Protein AF-A0A954U2V8-F1 (afdb_monomer_lite)

Radius of gyration: 21.1 Å; chains: 1; bounding box: 43×40×65 Å

Structure (mmCIF, N/CA/C/O backbone):
data_AF-A0A954U2V8-F1
#
_entry.id   AF-A0A954U2V8-F1
#
loop_
_atom_site.group_PDB
_atom_site.id
_atom_site.type_symbol
_atom_site.label_atom_id
_atom_site.label_alt_id
_atom_site.label_comp_id
_atom_site.label_asym_id
_atom_site.label_entity_id
_atom_site.label_seq_id
_atom_site.pdbx_PDB_ins_code
_atom_site.Cartn_x
_atom_site.Cartn_y
_atom_site.Cartn_z
_atom_site.occupancy
_atom_site.B_iso_or_equiv
_atom_site.auth_seq_id
_atom_site.auth_comp_id
_atom_site.auth_asym_id
_atom_site.auth_atom_id
_atom_site.pdbx_PDB_model_num
ATOM 1 N N . GLY A 1 1 ? 8.887 5.134 -18.051 1.00 86.06 1 GLY A N 1
ATOM 2 C CA . GLY A 1 1 ? 10.127 5.652 -18.664 1.00 86.06 1 GLY A CA 1
ATOM 3 C C . GLY A 1 1 ? 10.371 4.930 -19.970 1.00 86.06 1 GLY A C 1
ATOM 4 O O . GLY A 1 1 ? 9.996 3.772 -20.068 1.00 86.06 1 GLY A O 1
ATOM 5 N N . HIS A 1 2 ? 10.966 5.589 -20.960 1.00 94.38 2 HIS A N 1
ATOM 6 C CA . HIS A 1 2 ? 11.214 5.002 -22.281 1.00 94.38 2 HIS A CA 1
ATOM 7 C C . HIS A 1 2 ? 12.674 5.220 -22.674 1.00 94.38 2 HIS A C 1
ATOM 9 O O . HIS A 1 2 ? 13.183 6.339 -22.574 1.00 94.38 2 HIS A O 1
ATOM 15 N N . LYS A 1 3 ? 13.352 4.147 -23.078 1.00 94.56 3 LYS A N 1
ATOM 16 C CA . LYS A 1 3 ? 14.694 4.176 -23.662 1.00 94.56 3 LYS A CA 1
ATOM 17 C C . LYS A 1 3 ? 14.582 3.697 -25.101 1.00 94.56 3 LYS A C 1
ATOM 19 O O . LYS A 1 3 ? 14.224 2.546 -25.344 1.00 94.56 3 LYS A O 1
ATOM 24 N N . LYS A 1 4 ? 14.875 4.607 -26.029 1.00 94.38 4 LYS A N 1
ATOM 25 C CA . LYS A 1 4 ? 14.850 4.320 -27.462 1.00 94.38 4 LYS A CA 1
ATOM 26 C C . LYS A 1 4 ? 15.962 3.348 -27.824 1.00 94.38 4 LYS A C 1
ATOM 28 O O . LYS A 1 4 ? 17.092 3.517 -27.370 1.00 94.38 4 LYS A O 1
ATOM 33 N N . GLY A 1 5 ? 15.615 2.352 -28.617 1.00 89.88 5 GLY A N 1
ATOM 34 C CA . GLY A 1 5 ? 16.524 1.385 -29.198 1.00 89.88 5 GLY A CA 1
ATOM 35 C C . GLY A 1 5 ? 16.902 1.748 -30.630 1.00 89.88 5 GLY A C 1
ATOM 36 O O . GLY A 1 5 ? 16.668 2.854 -31.115 1.00 89.88 5 GLY A O 1
ATOM 37 N N . ALA A 1 6 ? 17.506 0.781 -31.312 1.00 90.12 6 ALA A N 1
ATOM 38 C CA . ALA A 1 6 ? 17.935 0.882 -32.703 1.00 90.12 6 ALA A CA 1
ATOM 39 C C . ALA A 1 6 ? 17.061 0.001 -33.615 1.00 90.12 6 ALA A C 1
ATOM 41 O O . ALA A 1 6 ? 17.579 -0.698 -34.482 1.00 90.12 6 ALA A O 1
ATOM 42 N N . GLY A 1 7 ? 15.741 0.005 -33.387 1.00 85.62 7 GLY A N 1
ATOM 43 C CA . GLY A 1 7 ? 14.769 -0.734 -34.205 1.00 85.62 7 GLY A CA 1
ATOM 44 C C . GLY A 1 7 ? 14.557 -2.205 -33.822 1.00 85.62 7 GLY A C 1
ATOM 45 O O . GLY A 1 7 ? 14.060 -2.971 -34.641 1.00 85.62 7 GLY A O 1
ATOM 46 N N . GLY A 1 8 ? 14.948 -2.611 -32.610 1.00 93.94 8 GLY A N 1
ATOM 47 C CA . GLY A 1 8 ? 14.645 -3.932 -32.049 1.00 93.94 8 GLY A CA 1
ATOM 48 C C . GLY A 1 8 ? 13.234 -4.029 -31.438 1.00 93.94 8 GLY A C 1
ATOM 49 O O . GLY A 1 8 ? 12.460 -3.075 -31.525 1.00 93.94 8 GLY A O 1
ATOM 50 N N . PRO A 1 9 ? 12.893 -5.162 -30.792 1.00 97.25 9 PRO A N 1
ATOM 51 C CA . PRO A 1 9 ? 11.558 -5.392 -30.233 1.00 97.25 9 PRO A CA 1
ATOM 52 C C . PRO A 1 9 ? 11.226 -4.420 -29.094 1.00 97.25 9 PRO A C 1
ATOM 54 O O . PRO A 1 9 ? 12.122 -3.934 -28.392 1.00 97.25 9 PRO A O 1
ATOM 57 N N . LYS A 1 10 ? 9.933 -4.184 -28.865 1.00 97.88 10 LYS A N 1
ATOM 58 C CA . LYS A 1 10 ? 9.419 -3.470 -27.695 1.00 97.88 10 LYS A CA 1
ATOM 59 C C . LYS A 1 10 ? 9.432 -4.383 -26.475 1.00 97.88 10 LYS A C 1
ATOM 61 O O . LYS A 1 10 ? 8.703 -5.372 -26.410 1.00 97.88 10 LYS A O 1
ATOM 66 N N . VAL A 1 11 ? 10.225 -4.016 -25.477 1.00 98.06 11 VAL A N 1
ATOM 67 C CA . VAL A 1 11 ? 10.316 -4.720 -24.197 1.00 98.06 11 VAL A CA 1
ATOM 68 C C . VAL A 1 11 ? 9.660 -3.867 -23.121 1.00 98.06 11 VAL A C 1
ATOM 70 O O . VAL A 1 11 ? 10.120 -2.760 -22.845 1.00 98.06 11 VAL A O 1
ATOM 73 N N . MET A 1 12 ? 8.610 -4.381 -22.487 1.00 98.12 12 MET A N 1
ATOM 74 C CA . MET A 1 12 ? 7.992 -3.761 -21.317 1.00 98.12 12 MET A CA 1
ATOM 75 C C . MET A 1 12 ? 8.485 -4.446 -20.047 1.00 98.12 12 MET A C 1
ATOM 77 O O . MET A 1 12 ? 8.212 -5.620 -19.825 1.00 98.12 12 MET A O 1
ATOM 81 N N . ILE A 1 13 ? 9.189 -3.693 -19.208 1.00 98.00 13 ILE A N 1
ATOM 82 C CA . ILE A 1 13 ? 9.542 -4.093 -17.847 1.00 98.00 13 ILE A CA 1
ATOM 83 C C . ILE A 1 13 ? 8.503 -3.462 -16.924 1.00 98.00 13 ILE A C 1
ATOM 85 O O . ILE A 1 13 ? 8.358 -2.237 -16.919 1.00 98.00 13 ILE A O 1
ATOM 89 N N . ALA A 1 14 ? 7.767 -4.276 -16.179 1.00 97.69 14 ALA A N 1
ATOM 90 C CA . ALA A 1 14 ? 6.706 -3.838 -15.287 1.00 97.69 14 ALA A CA 1
ATOM 91 C C . ALA A 1 14 ? 7.032 -4.207 -13.839 1.00 97.69 14 ALA A C 1
ATOM 93 O O . ALA A 1 14 ? 7.475 -5.309 -13.555 1.00 97.69 14 ALA A O 1
ATOM 94 N N . ALA A 1 15 ? 6.789 -3.282 -12.920 1.00 97.94 15 ALA A N 1
ATOM 95 C CA . ALA A 1 15 ? 6.799 -3.547 -11.485 1.00 97.94 15 ALA A CA 1
ATOM 96 C C . ALA A 1 15 ? 5.763 -2.639 -10.824 1.00 97.94 15 ALA A C 1
ATOM 98 O O . ALA A 1 15 ? 5.611 -1.491 -11.247 1.00 97.94 15 ALA A O 1
ATOM 99 N N . HIS A 1 16 ? 5.041 -3.120 -9.813 1.00 97.94 16 HIS A N 1
ATOM 100 C CA . HIS A 1 16 ? 3.943 -2.341 -9.239 1.00 97.94 16 HIS A CA 1
ATOM 101 C C . HIS A 1 16 ? 4.395 -1.430 -8.096 1.00 97.94 16 HIS A C 1
ATOM 103 O O . HIS A 1 16 ? 5.299 -1.744 -7.321 1.00 97.94 16 HIS A O 1
ATOM 109 N N . MET A 1 17 ? 3.783 -0.249 -8.024 1.00 96.81 17 MET A N 1
ATOM 110 C CA . MET A 1 17 ? 4.124 0.794 -7.052 1.00 96.81 17 MET A CA 1
ATOM 111 C C . MET A 1 17 ? 3.188 0.834 -5.842 1.00 96.81 17 MET A C 1
ATOM 113 O O . MET A 1 17 ? 3.549 1.414 -4.807 1.00 96.81 17 MET A O 1
ATOM 117 N N . ASP A 1 18 ? 1.980 0.286 -5.994 1.00 96.88 18 ASP A N 1
ATOM 118 C CA . ASP A 1 18 ? 1.017 0.159 -4.909 1.00 96.88 18 ASP A CA 1
ATOM 119 C C . ASP A 1 18 ? 1.492 -0.845 -3.859 1.00 96.88 18 ASP A C 1
ATOM 121 O O . ASP A 1 18 ? 2.349 -1.685 -4.113 1.00 96.88 18 ASP A O 1
ATOM 125 N N . GLU A 1 19 ? 0.956 -0.687 -2.655 1.00 97.31 19 GLU A N 1
ATOM 126 C CA . GLU A 1 19 ? 1.163 -1.585 -1.526 1.00 97.31 19 GLU A CA 1
ATOM 127 C C . GLU A 1 19 ? -0.201 -1.885 -0.906 1.00 97.31 19 GLU A C 1
ATOM 129 O O . GLU A 1 19 ? -1.109 -1.043 -0.960 1.00 97.31 19 GLU A O 1
ATOM 134 N N . ILE A 1 20 ? -0.331 -3.050 -0.277 1.00 97.19 20 ILE A N 1
ATOM 135 C CA . ILE A 1 20 ? -1.525 -3.385 0.498 1.00 97.19 20 ILE A CA 1
ATOM 136 C C . ILE A 1 20 ? -1.783 -2.364 1.616 1.00 97.19 20 ILE A C 1
ATOM 138 O O . ILE A 1 20 ? -0.871 -1.803 2.235 1.00 97.19 20 ILE A O 1
ATOM 142 N N . GLY A 1 21 ? -3.055 -2.147 1.923 1.00 97.44 21 GLY A N 1
ATOM 143 C CA . GLY A 1 21 ? -3.480 -1.214 2.957 1.00 97.44 21 GLY A CA 1
ATOM 144 C C . GLY A 1 21 ? -4.961 -1.342 3.267 1.0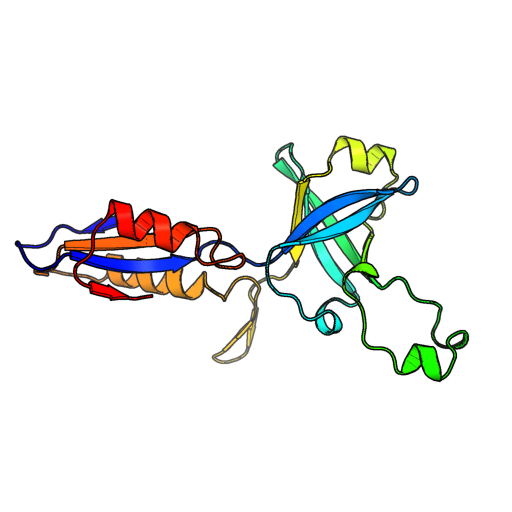0 97.44 21 GLY A C 1
ATOM 145 O O . GLY A 1 21 ? -5.609 -2.345 2.980 1.00 97.44 21 GLY A O 1
ATOM 146 N N . PHE A 1 22 ? -5.528 -0.302 3.851 1.00 98.25 22 PHE A N 1
ATOM 147 C CA . PHE A 1 22 ? -6.945 -0.258 4.165 1.00 98.25 22 PHE A CA 1
ATOM 148 C C . PHE A 1 22 ? -7.535 1.078 3.744 1.00 98.25 22 PHE A C 1
ATOM 150 O O . PHE A 1 22 ? -6.856 2.099 3.761 1.00 98.25 22 PHE A O 1
ATOM 157 N N . LEU A 1 23 ? -8.821 1.078 3.428 1.00 98.12 23 LEU A N 1
ATOM 158 C CA . LEU A 1 23 ? -9.629 2.287 3.359 1.00 98.12 23 LEU A CA 1
ATOM 159 C C . LEU A 1 23 ? -10.399 2.442 4.663 1.00 98.12 23 LEU A C 1
ATOM 161 O O . LEU A 1 23 ? -10.917 1.461 5.208 1.00 98.12 23 LEU A O 1
ATOM 165 N N . ILE A 1 24 ? -10.545 3.678 5.134 1.00 98.50 24 ILE A N 1
ATOM 166 C CA . ILE A 1 24 ? -11.522 3.983 6.178 1.00 98.50 24 ILE A CA 1
ATOM 167 C C . ILE A 1 24 ? -12.915 3.736 5.593 1.00 98.50 24 ILE A C 1
ATOM 169 O O . ILE A 1 24 ? -13.358 4.440 4.689 1.00 98.50 24 ILE A O 1
ATOM 173 N N . LYS A 1 25 ? -13.614 2.732 6.116 1.00 98.12 25 LYS A N 1
ATOM 174 C CA . LYS A 1 25 ? -14.986 2.376 5.733 1.00 98.12 25 LYS A CA 1
ATOM 175 C C . LYS A 1 25 ? -16.019 3.160 6.534 1.00 98.12 25 LYS A C 1
ATOM 177 O O . LYS A 1 25 ? -17.069 3.515 6.010 1.00 98.12 25 LYS A O 1
ATOM 182 N N . HIS A 1 26 ? -15.736 3.395 7.811 1.00 98.06 26 HIS A N 1
ATOM 183 C CA . HIS A 1 26 ?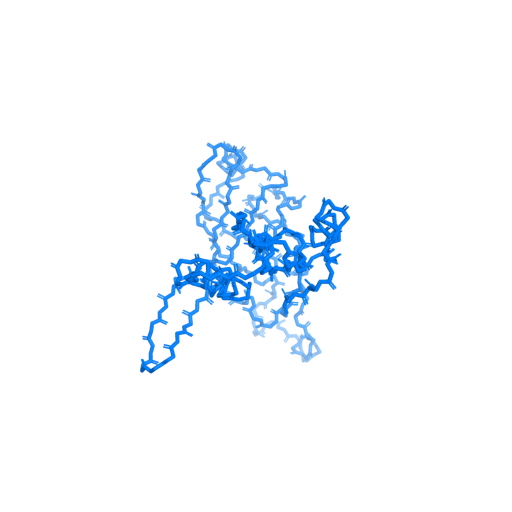 -16.628 4.094 8.731 1.00 98.06 26 HIS A CA 1
ATOM 184 C C . HIS A 1 26 ? -15.831 4.668 9.908 1.00 98.06 26 HIS A C 1
ATOM 186 O O . HIS A 1 26 ? -14.835 4.079 10.321 1.00 98.06 26 HIS A O 1
ATOM 192 N N . ILE A 1 27 ? -16.279 5.804 10.439 1.00 98.25 27 ILE A N 1
ATOM 193 C CA . ILE A 1 27 ? -15.757 6.425 11.661 1.00 98.25 27 ILE A CA 1
ATOM 194 C C . ILE A 1 27 ? -16.888 6.350 12.679 1.00 98.25 27 ILE A C 1
ATOM 196 O O . ILE A 1 27 ? -17.941 6.943 12.436 1.00 98.25 27 ILE A O 1
ATOM 200 N N . ASP A 1 28 ? -16.687 5.602 13.763 1.00 97.25 28 ASP A N 1
ATOM 201 C CA . ASP A 1 28 ? -17.727 5.435 14.780 1.00 97.25 28 ASP A CA 1
ATOM 202 C C . ASP A 1 28 ? -17.862 6.669 15.688 1.00 97.25 28 ASP A C 1
ATOM 204 O O . ASP A 1 28 ? -17.048 7.598 15.644 1.00 97.25 28 ASP A O 1
ATOM 208 N N . ASP A 1 29 ? -18.900 6.686 16.525 1.00 97.44 29 ASP A N 1
ATOM 209 C CA . ASP A 1 29 ? -19.209 7.822 17.406 1.00 97.44 29 ASP A CA 1
ATOM 210 C C . ASP A 1 29 ? -18.135 8.085 18.472 1.00 97.44 29 ASP A C 1
ATOM 212 O O . ASP A 1 29 ? -18.117 9.149 19.085 1.00 97.44 29 ASP A O 1
ATOM 216 N N . ARG A 1 30 ? -17.217 7.136 18.687 1.00 97.19 30 ARG A N 1
ATOM 217 C CA . ARG A 1 30 ? -16.072 7.281 19.596 1.00 97.19 30 ARG A CA 1
ATOM 218 C C . ARG A 1 30 ? -14.794 7.694 18.864 1.00 97.19 30 ARG A C 1
ATOM 220 O O . ARG A 1 30 ? -13.797 7.967 19.521 1.00 97.19 30 ARG A O 1
ATOM 227 N N . GLY A 1 31 ? -14.820 7.767 17.532 1.00 97.62 31 GLY A N 1
ATOM 228 C CA . GLY A 1 31 ? -13.677 8.122 16.692 1.00 97.62 31 GLY A CA 1
ATOM 229 C C . GLY A 1 31 ? -12.842 6.930 16.220 1.00 97.62 31 GLY A C 1
ATOM 230 O O . GLY A 1 31 ? -11.805 7.134 15.588 1.00 97.62 31 GLY A O 1
ATOM 231 N N . PHE A 1 32 ? -13.273 5.689 16.467 1.00 98.31 32 PHE A N 1
ATOM 232 C CA . PHE A 1 32 ? -12.564 4.512 15.965 1.00 98.31 32 PHE A CA 1
ATOM 233 C C . PHE A 1 32 ? -12.817 4.311 14.470 1.00 98.31 32 PHE A C 1
ATOM 235 O O . PHE A 1 32 ? -13.948 4.423 13.984 1.00 98.31 32 PHE A O 1
ATOM 242 N N . LEU A 1 33 ? -11.761 3.959 13.735 1.00 98.50 33 LEU A N 1
ATOM 243 C CA . LEU A 1 33 ? -11.833 3.771 12.287 1.00 98.50 33 LEU A CA 1
ATOM 244 C C . LEU A 1 33 ? -12.090 2.300 11.968 1.00 98.50 33 LEU A C 1
ATOM 246 O O . LEU A 1 33 ? -11.278 1.427 12.282 1.00 98.50 33 LEU A O 1
ATOM 250 N N . ARG A 1 34 ? -13.207 2.018 11.304 1.00 97.81 34 ARG A N 1
ATOM 251 C CA . ARG A 1 34 ? -13.490 0.709 10.709 1.00 97.81 34 ARG A CA 1
ATOM 252 C C . ARG A 1 34 ? -12.878 0.644 9.326 1.00 97.81 34 ARG A C 1
ATOM 254 O O . ARG A 1 34 ? -12.954 1.607 8.564 1.00 97.81 34 ARG A O 1
ATOM 261 N N . LEU A 1 35 ? -12.301 -0.503 9.004 1.00 97.81 35 LEU A N 1
ATOM 262 C CA . LEU A 1 35 ? -11.451 -0.663 7.837 1.00 97.81 35 LEU A CA 1
ATOM 263 C C . LEU A 1 35 ? -12.101 -1.537 6.765 1.00 97.81 35 LEU A C 1
ATOM 265 O O . LEU A 1 35 ? -12.850 -2.467 7.062 1.00 97.81 35 LEU A O 1
ATOM 269 N N . GLN A 1 36 ? -11.775 -1.238 5.514 1.00 97.25 36 GLN A N 1
ATOM 270 C CA . GLN A 1 36 ? -11.968 -2.115 4.367 1.00 97.25 36 GLN A CA 1
ATOM 271 C C . GLN A 1 36 ? -10.577 -2.470 3.822 1.00 97.25 36 GLN A C 1
ATOM 273 O O . GLN A 1 36 ? -9.854 -1.549 3.444 1.00 97.25 36 GLN A O 1
ATOM 278 N N . PRO A 1 37 ? -10.172 -3.750 3.780 1.00 96.62 37 PRO A N 1
ATOM 279 C CA . PRO A 1 37 ? -8.882 -4.125 3.209 1.00 96.62 37 PRO A CA 1
ATOM 280 C C . PRO A 1 37 ? -8.815 -3.787 1.715 1.00 96.62 37 PRO A C 1
ATOM 282 O O . PRO A 1 37 ? -9.792 -3.963 0.980 1.00 96.62 37 PRO A O 1
ATOM 285 N N . VAL A 1 38 ? -7.648 -3.308 1.291 1.00 96.25 38 VAL A N 1
ATOM 286 C CA . VAL A 1 38 ? -7.239 -3.099 -0.100 1.00 96.25 38 VAL A CA 1
ATOM 287 C C . VAL A 1 38 ? -5.988 -3.943 -0.312 1.00 96.25 38 VAL A C 1
ATOM 289 O O . VAL A 1 38 ? -4.921 -3.608 0.199 1.00 96.25 38 VAL A O 1
ATOM 292 N N . GLY A 1 39 ? -6.147 -5.059 -1.019 1.00 93.94 39 GLY A N 1
ATOM 293 C CA . GLY A 1 39 ? -5.137 -6.112 -1.109 1.00 93.94 39 GLY A CA 1
ATOM 294 C C . GLY A 1 39 ? -5.344 -7.239 -0.093 1.00 93.94 39 GLY A C 1
ATOM 295 O O . GLY A 1 39 ? -6.292 -7.228 0.702 1.00 93.94 39 GLY A O 1
ATOM 296 N N . GLY A 1 40 ? -4.474 -8.246 -0.154 1.00 93.31 40 GLY A N 1
ATOM 297 C CA . GLY A 1 40 ? -4.552 -9.441 0.684 1.00 93.31 40 GLY A CA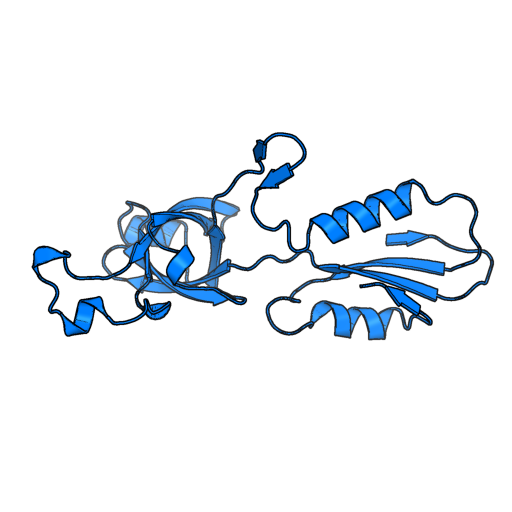 1
ATOM 298 C C . GLY A 1 40 ? -3.916 -9.242 2.060 1.00 93.31 40 GLY A C 1
ATOM 299 O O . GLY A 1 40 ? -2.758 -8.854 2.163 1.00 93.31 40 GLY A O 1
ATOM 300 N N . PHE A 1 41 ? -4.648 -9.566 3.130 1.00 93.31 41 PHE A N 1
ATOM 301 C CA . PHE A 1 41 ? -4.112 -9.567 4.494 1.00 93.31 41 PHE A CA 1
ATOM 302 C C . PHE A 1 41 ? -4.322 -10.901 5.196 1.00 93.31 41 PHE A C 1
ATOM 304 O O . PHE A 1 41 ? -5.412 -11.470 5.181 1.00 93.31 41 PHE A O 1
ATOM 311 N N . ASP A 1 42 ? -3.293 -11.328 5.925 1.00 94.12 42 ASP A N 1
ATOM 312 C CA . ASP A 1 42 ? -3.423 -12.323 6.980 1.00 94.12 42 ASP A CA 1
ATOM 313 C C . ASP A 1 42 ? -3.724 -11.622 8.311 1.00 94.12 42 ASP A C 1
ATOM 315 O O . ASP A 1 42 ? -2.865 -10.954 8.894 1.00 94.12 42 ASP A O 1
ATOM 319 N N . ALA A 1 43 ? -4.944 -11.803 8.820 1.00 93.81 43 ALA A N 1
ATOM 320 C CA . ALA A 1 43 ? -5.407 -11.204 10.072 1.00 93.81 43 ALA A CA 1
ATOM 321 C C . ALA A 1 43 ? -4.493 -11.510 11.274 1.00 93.81 43 ALA A C 1
ATOM 323 O O . ALA A 1 43 ? -4.408 -10.712 12.210 1.00 93.81 43 ALA A O 1
ATOM 324 N N . ARG A 1 44 ? -3.761 -12.633 11.250 1.00 93.00 44 ARG A N 1
ATOM 325 C CA . ARG A 1 44 ? -2.818 -13.022 12.313 1.00 93.00 44 ARG A CA 1
ATOM 326 C C . ARG A 1 44 ? -1.643 -12.052 12.449 1.00 93.00 44 ARG A C 1
ATOM 328 O O . ARG A 1 44 ? -1.035 -11.989 13.512 1.00 93.00 44 ARG A O 1
ATOM 335 N N . GLN A 1 45 ? -1.337 -11.280 11.410 1.00 93.50 45 GLN A N 1
ATOM 336 C CA . GLN A 1 45 ? -0.203 -10.352 11.386 1.00 93.50 45 GLN A CA 1
ATOM 337 C C . GLN A 1 45 ? -0.565 -8.927 11.835 1.00 93.50 45 GLN A C 1
ATOM 339 O O . GLN A 1 45 ? 0.319 -8.076 11.933 1.00 93.50 45 GLN A O 1
ATOM 344 N N . LEU A 1 46 ? -1.846 -8.646 12.105 1.00 95.62 46 LEU A N 1
ATOM 345 C CA . LEU A 1 46 ? -2.355 -7.281 12.304 1.00 95.62 46 LEU A CA 1
ATOM 346 C C . LEU A 1 46 ? -2.466 -6.839 13.765 1.00 95.62 46 LEU A C 1
ATOM 348 O O . LEU A 1 46 ? -2.693 -5.660 14.036 1.00 95.62 46 LEU A O 1
ATOM 352 N N . PHE A 1 47 ? -2.286 -7.756 14.713 1.00 95.25 47 PHE A N 1
ATOM 353 C CA . PHE A 1 47 ? -2.354 -7.449 16.138 1.00 95.25 47 PHE A CA 1
ATOM 354 C C . PHE A 1 47 ? -1.342 -6.373 16.531 1.00 95.25 47 PHE A C 1
ATOM 356 O O . PHE A 1 47 ? -0.138 -6.528 16.310 1.00 95.25 47 PHE A O 1
ATOM 363 N N . SER A 1 48 ? -1.854 -5.287 17.119 1.00 95.62 48 SER A N 1
ATOM 364 C CA . SER A 1 48 ? -1.067 -4.186 17.687 1.00 95.62 48 SER A CA 1
ATOM 365 C C . SER A 1 48 ? -0.066 -3.567 16.707 1.00 95.62 48 SER A C 1
ATOM 367 O O . SER A 1 48 ? 0.953 -3.009 17.115 1.00 95.62 48 SER A O 1
ATOM 369 N N . GLN A 1 49 ? -0.339 -3.656 15.405 1.00 97.44 49 GLN A N 1
ATOM 370 C CA . GLN A 1 49 ? 0.494 -3.014 14.400 1.00 97.44 49 GLN A CA 1
ATOM 371 C C . GLN A 1 49 ? 0.239 -1.508 14.398 1.00 97.44 49 GLN A C 1
ATOM 373 O O . GLN A 1 49 ? -0.905 -1.051 14.416 1.00 97.44 49 GLN A O 1
ATOM 378 N N . ARG A 1 50 ? 1.318 -0.726 14.342 1.00 98.31 50 ARG A N 1
ATOM 379 C CA . ARG A 1 50 ? 1.223 0.717 14.110 1.00 98.31 50 ARG A CA 1
ATOM 380 C C . ARG A 1 50 ? 0.805 0.968 12.666 1.00 98.31 50 ARG A C 1
ATOM 382 O O . ARG A 1 50 ? 1.231 0.251 11.757 1.00 98.31 50 ARG A O 1
ATOM 389 N N . VAL A 1 51 ? -0.005 1.995 12.464 1.00 98.50 51 VAL A N 1
ATOM 390 C CA . VAL A 1 51 ? -0.479 2.429 11.150 1.00 98.50 51 VAL A CA 1
ATOM 391 C C . VAL A 1 51 ? -0.346 3.935 10.988 1.00 98.50 51 VAL A C 1
ATOM 393 O O . VAL A 1 51 ? -0.282 4.684 11.964 1.00 98.50 51 VAL A O 1
ATOM 396 N N . VAL A 1 52 ? -0.345 4.372 9.735 1.00 98.44 52 VAL A N 1
ATOM 397 C CA . VAL A 1 52 ? -0.472 5.774 9.344 1.00 98.44 52 VAL A CA 1
ATOM 398 C C . VAL A 1 52 ? -1.777 5.933 8.576 1.00 98.44 52 VAL A C 1
ATOM 400 O O . VAL A 1 52 ? -1.990 5.242 7.580 1.00 98.44 52 VAL A O 1
ATOM 403 N N . CYS A 1 53 ? -2.640 6.835 9.040 1.00 98.50 53 CYS A N 1
ATOM 404 C CA . CYS A 1 53 ? -3.860 7.242 8.350 1.00 98.50 53 CYS A CA 1
ATOM 405 C C . CYS A 1 53 ? -3.561 8.501 7.531 1.00 98.50 53 CYS A C 1
ATOM 407 O O . CYS A 1 53 ? -3.203 9.537 8.096 1.00 98.50 53 CYS A O 1
ATOM 409 N N . HIS A 1 54 ? -3.690 8.406 6.212 1.00 98.00 54 HIS A N 1
ATOM 410 C CA . HIS A 1 54 ? -3.369 9.462 5.253 1.00 98.00 54 HIS A CA 1
ATOM 411 C C . HIS A 1 54 ? -4.608 10.315 5.002 1.00 98.00 54 HIS A C 1
ATOM 413 O O . HIS A 1 54 ? -5.488 9.936 4.233 1.00 98.00 54 HIS A O 1
ATOM 419 N N . GLY A 1 55 ? -4.687 11.455 5.680 1.00 96.94 55 GLY A N 1
ATOM 420 C CA . GLY A 1 55 ? -5.839 12.341 5.621 1.00 96.94 55 GLY A CA 1
ATOM 421 C C . GLY A 1 55 ? -5.943 13.096 4.304 1.00 96.94 55 GLY A C 1
ATOM 422 O O . GLY A 1 55 ? -4.949 13.560 3.743 1.00 96.94 55 GLY A O 1
ATOM 423 N N . TRP A 1 56 ? -7.174 13.306 3.845 1.00 93.88 56 TRP A N 1
ATOM 424 C CA . TRP A 1 56 ? -7.476 13.985 2.579 1.00 93.88 56 TRP A CA 1
ATOM 425 C C . TRP A 1 56 ? -6.909 15.407 2.428 1.00 93.88 56 TRP A C 1
ATOM 427 O O . TRP A 1 56 ? -6.771 15.891 1.307 1.00 93.88 56 TRP A O 1
ATOM 437 N N . LYS A 1 57 ? -6.578 16.087 3.535 1.00 91.88 57 LYS A N 1
ATOM 438 C CA . LYS A 1 57 ? -5.920 17.410 3.536 1.00 91.88 57 LYS A CA 1
ATOM 439 C C . LYS A 1 57 ? -4.393 17.334 3.358 1.00 91.88 57 LYS A C 1
ATOM 441 O O . LYS A 1 57 ? -3.723 18.355 3.468 1.00 91.88 57 LYS A O 1
ATOM 446 N N . GLY A 1 58 ? -3.833 16.142 3.141 1.00 88.88 58 GLY A N 1
ATOM 447 C CA . GLY A 1 58 ? -2.389 15.905 3.022 1.00 88.88 58 GLY A CA 1
ATOM 448 C C . GLY A 1 58 ? -1.664 15.686 4.357 1.00 88.88 58 GLY A C 1
ATOM 449 O O . GLY A 1 58 ? -0.453 15.489 4.367 1.00 88.88 58 GLY A O 1
ATOM 450 N N . GLY A 1 59 ? -2.386 15.709 5.483 1.00 93.31 59 GLY A N 1
ATOM 451 C CA . GLY A 1 59 ? -1.850 15.369 6.802 1.00 93.31 59 GLY A CA 1
ATOM 452 C C . GLY A 1 59 ? -1.829 13.860 7.053 1.00 93.31 59 GLY A C 1
ATOM 453 O O . GLY A 1 59 ? -2.537 13.098 6.403 1.00 93.31 59 GLY A O 1
ATOM 454 N N . SER A 1 60 ? -1.037 13.416 8.025 1.00 96.31 60 SER A N 1
ATOM 455 C CA . SER A 1 60 ? -1.002 12.017 8.461 1.00 96.31 60 SER A CA 1
ATOM 456 C C . SER A 1 60 ? -1.273 11.910 9.955 1.00 96.31 60 SER A C 1
ATOM 458 O O . SER A 1 60 ? -0.767 12.712 10.740 1.00 96.31 60 SER A O 1
ATOM 460 N N . VAL A 1 61 ? -2.059 10.910 10.348 1.00 97.88 61 VAL A N 1
ATOM 461 C CA . VAL A 1 61 ? -2.407 10.638 11.746 1.00 97.88 61 VAL A CA 1
ATOM 462 C C . VAL A 1 61 ? -1.898 9.244 12.115 1.00 97.88 61 VAL A C 1
ATOM 464 O O . VAL A 1 61 ? -2.286 8.274 11.458 1.00 97.88 61 VAL A O 1
ATOM 467 N N . PRO A 1 62 ? -1.028 9.104 13.131 1.00 98.31 62 PRO A N 1
ATOM 468 C CA . PRO A 1 62 ? -0.628 7.789 13.610 1.00 98.31 62 PRO A CA 1
ATOM 469 C C . PRO A 1 62 ? -1.817 7.082 14.264 1.00 98.31 62 PRO A C 1
ATOM 471 O O . PRO A 1 62 ? -2.670 7.714 14.890 1.00 98.31 62 PRO A O 1
ATOM 474 N N . GLY A 1 63 ? -1.853 5.762 14.146 1.00 98.31 63 GLY A N 1
ATOM 475 C CA . GLY A 1 63 ? -2.848 4.936 14.812 1.00 98.31 63 GLY A CA 1
ATOM 476 C C . GLY A 1 63 ? -2.318 3.553 15.159 1.00 98.31 63 GLY A C 1
ATOM 477 O O . GLY A 1 63 ? -1.206 3.171 14.782 1.00 98.31 63 GLY A O 1
ATOM 478 N N . LEU A 1 64 ? -3.138 2.797 15.875 1.00 98.38 64 LEU A N 1
ATOM 479 C CA . LEU A 1 64 ? -2.869 1.424 16.276 1.00 98.38 64 LEU A CA 1
ATOM 480 C C . LEU A 1 64 ? -3.994 0.516 15.784 1.00 98.38 64 LEU A C 1
ATOM 482 O O . LEU A 1 64 ? -5.165 0.794 16.035 1.00 98.38 64 LEU A O 1
ATOM 486 N N . LEU A 1 65 ? -3.638 -0.581 15.118 1.00 97.88 65 LEU A N 1
ATOM 487 C CA . LEU A 1 65 ? -4.574 -1.657 14.814 1.00 97.88 65 LEU A CA 1
ATOM 488 C C . LEU A 1 65 ? -4.894 -2.438 16.087 1.00 97.88 65 LEU A C 1
ATOM 490 O O . LEU A 1 65 ? -4.021 -3.070 16.691 1.00 97.88 65 LEU A O 1
ATOM 494 N N . VAL A 1 66 ? -6.164 -2.411 16.472 1.00 96.88 66 VAL A N 1
ATOM 495 C CA . VAL A 1 66 ? -6.674 -3.077 17.667 1.00 96.88 66 VAL A CA 1
ATOM 496 C C . VAL A 1 66 ? -7.641 -4.173 17.251 1.00 96.88 66 VAL A C 1
ATOM 498 O O . VAL A 1 66 ? -8.562 -3.947 16.466 1.00 96.88 66 VAL A O 1
ATOM 501 N N . TYR A 1 67 ? -7.428 -5.373 17.788 1.00 94.88 67 TYR A N 1
ATOM 502 C CA . TYR A 1 67 ? -8.358 -6.480 17.623 1.00 94.88 67 TYR A CA 1
ATOM 503 C C . TYR A 1 67 ? -9.484 -6.349 18.649 1.00 94.88 67 TYR A C 1
ATOM 505 O O . TYR A 1 67 ? -9.238 -6.374 19.856 1.00 94.88 67 TYR A O 1
ATOM 513 N N . ASN A 1 68 ? -10.720 -6.212 18.177 1.00 91.12 68 ASN A N 1
ATOM 514 C CA . ASN A 1 68 ? -11.896 -6.141 19.033 1.00 91.12 68 ASN A CA 1
ATOM 515 C C . ASN A 1 68 ? -12.206 -7.521 19.629 1.00 91.12 68 ASN A C 1
ATOM 517 O O . ASN A 1 68 ? -12.945 -8.312 19.043 1.00 91.12 68 ASN A O 1
ATOM 521 N N . THR A 1 69 ? -11.631 -7.810 20.794 1.00 85.38 69 THR A N 1
ATOM 522 C CA . THR A 1 69 ? -11.848 -9.055 21.536 1.00 85.38 69 THR A CA 1
ATOM 523 C C . THR A 1 69 ? -12.083 -8.786 23.010 1.00 85.38 69 THR A C 1
ATOM 525 O O . THR A 1 69 ? -11.585 -7.808 23.570 1.00 85.38 69 THR A O 1
ATOM 528 N N . LYS A 1 70 ? -12.797 -9.705 23.667 1.00 81.62 70 LYS A N 1
ATOM 529 C CA . LYS A 1 70 ? -12.829 -9.750 25.128 1.00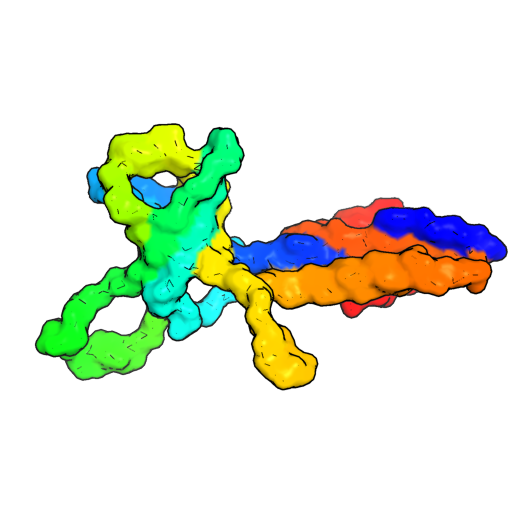 81.62 70 LYS A CA 1
ATOM 530 C C . LYS A 1 70 ? -11.411 -10.006 25.666 1.00 81.62 70 LYS A C 1
ATOM 532 O O . LYS A 1 70 ? -10.627 -10.696 25.001 1.00 81.62 70 LYS A O 1
ATOM 537 N N . PRO A 1 71 ? -11.093 -9.509 26.874 1.00 80.62 71 PRO A N 1
ATOM 538 C CA . PRO A 1 71 ? -9.893 -9.904 27.599 1.00 80.62 71 PRO A CA 1
ATOM 539 C C . PRO A 1 71 ? -9.752 -11.423 27.666 1.00 80.62 71 PRO A C 1
ATOM 541 O O . PRO A 1 71 ? -10.744 -12.135 27.806 1.00 80.62 71 PRO A O 1
ATOM 544 N N . THR A 1 72 ? -8.515 -11.919 27.614 1.00 78.56 72 THR A N 1
ATOM 545 C CA . THR A 1 72 ? -8.239 -13.360 27.514 1.00 78.56 72 THR A CA 1
ATOM 546 C C . THR A 1 72 ? -8.907 -14.168 28.624 1.00 78.56 72 THR A C 1
ATOM 548 O O . THR A 1 72 ? -9.481 -15.212 28.349 1.00 78.56 72 THR A O 1
ATOM 551 N N . HIS A 1 73 ? -8.906 -13.670 29.860 1.00 84.19 73 HIS A N 1
ATOM 552 C CA . HIS A 1 73 ? -9.529 -14.318 31.019 1.00 84.19 73 HIS A CA 1
ATOM 553 C C . HIS A 1 73 ? -11.070 -14.361 30.979 1.00 84.19 73 HIS A C 1
ATOM 555 O O . HIS A 1 73 ? -11.665 -15.056 31.794 1.00 84.19 73 HIS A O 1
ATOM 561 N N . LEU A 1 74 ? -11.710 -13.651 30.044 1.00 87.50 74 LEU A N 1
ATOM 562 C CA . LEU A 1 74 ? -13.161 -13.665 29.818 1.00 87.50 74 LEU A CA 1
ATOM 563 C C . LEU A 1 74 ? -13.563 -14.426 28.545 1.00 87.50 74 LEU A C 1
ATOM 565 O O . LEU A 1 74 ? -14.750 -14.493 28.229 1.00 87.50 74 LEU A O 1
ATOM 569 N N . LEU A 1 75 ? -12.593 -14.962 27.797 1.00 85.50 75 LEU A N 1
ATOM 570 C CA . LEU A 1 75 ? -12.858 -15.774 26.612 1.00 85.50 75 LEU A CA 1
ATOM 571 C C . LEU A 1 75 ? -13.179 -17.214 27.005 1.00 85.50 75 LEU A C 1
ATOM 573 O O . LEU A 1 75 ? -12.441 -17.835 27.778 1.00 85.50 75 LEU A O 1
ATOM 577 N N . THR A 1 76 ? -14.223 -17.756 26.388 1.00 88.19 76 THR A N 1
ATOM 578 C CA . THR A 1 76 ? -14.527 -19.191 26.400 1.00 88.19 76 THR A CA 1
ATOM 579 C C . THR A 1 76 ? -13.481 -19.991 25.612 1.00 88.19 76 THR A C 1
ATOM 581 O O . THR A 1 76 ? -12.779 -19.454 24.749 1.00 88.19 76 THR A O 1
ATOM 584 N N . ASP A 1 77 ? -13.383 -21.297 25.872 1.00 86.94 77 ASP A N 1
ATOM 585 C CA . ASP A 1 77 ? -12.461 -22.188 25.149 1.00 86.94 77 ASP A CA 1
ATOM 586 C C . ASP A 1 77 ? -12.742 -22.249 23.642 1.00 86.94 77 ASP A C 1
ATOM 588 O O . ASP A 1 77 ? -11.827 -22.445 22.840 1.00 86.94 77 ASP A O 1
ATOM 592 N N . GLU A 1 78 ? -13.998 -22.058 23.245 1.00 87.38 78 GLU A N 1
ATOM 593 C CA . GLU A 1 78 ? -14.413 -22.007 21.844 1.00 87.38 78 GLU A CA 1
ATOM 594 C C . GLU A 1 78 ? -13.964 -20.705 21.176 1.00 87.38 78 GLU A C 1
ATOM 596 O O . GLU A 1 78 ? -13.365 -20.748 20.102 1.00 87.38 78 GLU A O 1
ATOM 601 N N . GLU A 1 79 ? -14.171 -19.552 21.824 1.00 84.50 79 GLU A N 1
ATOM 602 C CA . GLU A 1 79 ? -13.721 -18.248 21.311 1.00 84.50 79 GLU A CA 1
ATOM 603 C C . GLU A 1 79 ? -12.193 -18.195 21.154 1.00 84.50 79 GLU A C 1
ATOM 605 O O . GLU A 1 79 ? -11.692 -17.597 20.203 1.00 84.50 79 GLU A O 1
ATOM 610 N N . ARG A 1 80 ? -11.438 -18.876 22.028 1.00 81.62 80 ARG A N 1
ATOM 611 C CA . ARG A 1 80 ? -9.966 -18.961 21.940 1.00 81.62 80 ARG A CA 1
ATOM 612 C C . ARG A 1 80 ? -9.461 -19.713 20.712 1.00 81.62 80 ARG A C 1
ATOM 614 O O . ARG A 1 80 ? -8.342 -19.460 20.272 1.00 81.62 80 ARG A O 1
ATOM 621 N N . LYS A 1 81 ? -10.244 -20.655 20.184 1.00 86.25 81 LYS A N 1
ATOM 622 C CA . LYS A 1 81 ? -9.860 -21.483 19.028 1.00 86.25 81 LYS A CA 1
ATOM 623 C C . LYS A 1 81 ? -10.194 -20.824 17.691 1.00 86.25 81 LYS A C 1
ATOM 625 O O . LYS A 1 81 ? -9.752 -21.312 16.653 1.00 86.25 81 LYS A O 1
ATOM 630 N N . GLN A 1 82 ? -10.975 -19.744 17.691 1.00 87.12 82 GLN A N 1
ATOM 631 C CA . GLN A 1 82 ? -11.371 -19.073 16.459 1.00 87.12 82 GLN A CA 1
ATOM 632 C C . GLN A 1 82 ? -10.213 -18.266 15.873 1.00 87.12 82 GLN A C 1
ATOM 634 O O . GLN A 1 82 ? -9.550 -17.490 16.561 1.00 87.12 82 GLN A O 1
ATOM 639 N N . ALA A 1 83 ? -9.997 -18.429 14.569 1.00 89.12 83 ALA A N 1
ATOM 640 C CA . ALA A 1 83 ? -9.047 -17.607 13.840 1.00 89.12 83 ALA A CA 1
ATOM 641 C C . ALA A 1 83 ? -9.498 -16.132 13.846 1.00 89.12 83 ALA A C 1
ATOM 643 O O . ALA A 1 83 ? -10.700 -15.854 13.749 1.00 89.12 83 ALA A O 1
ATOM 644 N N . PRO A 1 84 ? -8.552 -15.181 13.932 1.00 91.62 84 PRO A N 1
ATOM 645 C CA . PRO A 1 84 ? -8.875 -13.765 13.889 1.00 91.62 84 PRO A CA 1
ATOM 646 C C . PRO A 1 84 ? -9.505 -13.389 12.552 1.00 91.62 84 PRO A C 1
ATOM 648 O O . PRO A 1 84 ? -9.051 -13.811 11.489 1.00 91.62 84 PRO A O 1
ATOM 651 N N . LYS A 1 85 ? -10.542 -12.558 12.621 1.00 92.44 85 LYS A N 1
ATOM 652 C CA . LYS A 1 85 ? -11.248 -12.018 11.457 1.00 92.44 85 LYS A CA 1
ATOM 653 C C . LYS A 1 85 ? -10.812 -10.580 11.202 1.00 92.44 85 LYS A C 1
ATOM 655 O O . LYS A 1 85 ? -10.667 -9.814 12.155 1.00 92.44 85 LYS A O 1
ATOM 660 N N . LEU A 1 86 ? -10.615 -10.208 9.936 1.00 92.56 86 LEU A N 1
ATOM 661 C CA . LEU A 1 86 ? -10.194 -8.850 9.562 1.00 92.56 86 LEU A CA 1
ATOM 662 C C . LEU A 1 86 ? -11.217 -7.800 10.008 1.00 92.56 86 LEU A C 1
ATOM 664 O O . LEU A 1 86 ? -10.841 -6.725 10.463 1.00 92.56 86 LEU A O 1
ATOM 668 N N . GLU A 1 87 ? -12.504 -8.134 9.956 1.00 92.56 87 GLU A N 1
ATOM 669 C CA . GLU A 1 87 ? -13.616 -7.246 10.312 1.00 92.56 87 GLU A CA 1
ATOM 670 C C . GLU A 1 87 ? -13.637 -6.890 11.805 1.00 92.56 87 GLU A C 1
ATOM 672 O O . GLU A 1 87 ? -14.236 -5.889 12.205 1.00 92.56 87 GLU A O 1
ATOM 677 N N . SER A 1 88 ? -12.972 -7.696 12.637 1.00 94.31 88 SER A N 1
ATOM 678 C CA . SER A 1 88 ? -12.818 -7.431 14.066 1.00 94.31 88 SER A CA 1
ATOM 679 C C . SER A 1 88 ? -11.734 -6.392 14.358 1.00 94.31 88 SER A C 1
ATOM 681 O O . SER A 1 88 ? -11.652 -5.920 15.492 1.00 94.31 88 SER A O 1
ATOM 683 N N . PHE A 1 89 ? -10.906 -6.015 13.382 1.00 97.06 89 PHE A N 1
ATOM 684 C CA . PHE A 1 89 ? -9.910 -4.965 13.565 1.00 97.06 89 PHE A CA 1
ATOM 685 C C . PHE A 1 89 ? -10.502 -3.569 13.354 1.00 97.06 89 PHE A C 1
ATOM 687 O O . PHE A 1 89 ? -11.378 -3.338 12.517 1.00 97.06 89 PHE A O 1
ATOM 694 N N . TYR A 1 90 ? -9.992 -2.615 14.120 1.00 98.06 90 TYR A N 1
ATOM 695 C CA . TYR A 1 90 ? -10.232 -1.187 13.943 1.00 98.06 90 TYR A CA 1
ATOM 696 C C . TYR A 1 90 ? -8.949 -0.410 14.244 1.00 98.06 90 TYR A C 1
ATOM 698 O O . TYR A 1 90 ? -8.008 -0.964 14.815 1.00 98.06 90 TYR A O 1
ATOM 706 N N . VAL A 1 91 ? -8.906 0.864 13.858 1.00 98.62 91 VAL A N 1
ATOM 707 C CA . VAL A 1 91 ? -7.798 1.759 14.213 1.00 98.62 91 VAL A CA 1
ATOM 708 C C . VAL A 1 91 ? -8.224 2.692 15.327 1.00 98.62 91 VAL A C 1
ATOM 710 O O . VAL A 1 91 ? -9.251 3.367 15.229 1.00 98.62 91 VAL A O 1
ATOM 713 N N . ASP A 1 92 ? -7.392 2.746 16.356 1.00 98.25 92 ASP A N 1
ATOM 714 C CA . ASP A 1 92 ? -7.424 3.774 17.385 1.00 98.25 92 ASP A CA 1
ATOM 715 C C . ASP A 1 92 ? -6.337 4.817 17.098 1.00 98.25 92 ASP A C 1
ATOM 717 O O . ASP A 1 92 ? -5.167 4.474 16.930 1.00 98.25 92 ASP A O 1
ATOM 721 N N . THR A 1 93 ? -6.726 6.089 17.010 1.00 98.12 93 THR A N 1
ATOM 722 C CA . THR A 1 93 ? -5.802 7.222 16.814 1.00 98.12 93 THR A CA 1
ATOM 723 C C . THR A 1 93 ? -5.553 8.008 18.106 1.00 98.12 93 THR A C 1
ATOM 725 O O . THR A 1 93 ? -4.774 8.963 18.104 1.00 98.12 93 THR A O 1
ATOM 728 N N . GLY A 1 94 ? -6.227 7.645 19.204 1.00 97.50 94 GLY A N 1
ATOM 729 C CA . GLY A 1 94 ? -6.222 8.378 20.471 1.00 97.50 94 GLY A CA 1
ATOM 730 C C . GLY A 1 94 ? -6.946 9.729 20.420 1.00 97.50 94 GLY A C 1
ATOM 731 O O . GLY A 1 94 ? -6.737 10.562 21.300 1.00 97.50 94 GLY A O 1
ATOM 732 N N . LYS A 1 95 ? -7.752 9.981 19.382 1.00 97.25 95 LYS A N 1
ATOM 733 C CA . LYS A 1 95 ? -8.481 11.240 19.150 1.00 97.25 95 LYS A CA 1
ATOM 734 C C . LYS A 1 95 ? -9.985 11.058 19.328 1.00 97.25 95 LYS A C 1
ATOM 736 O O . LYS A 1 95 ? -10.502 9.965 19.114 1.00 97.25 95 LYS A O 1
ATOM 741 N N . SER A 1 96 ? -10.685 12.145 19.659 1.00 98.06 96 SER A N 1
ATOM 742 C CA . SER A 1 96 ? -12.154 12.146 19.672 1.00 98.06 96 SER A CA 1
ATOM 743 C C . SER A 1 96 ? -12.732 12.045 18.256 1.00 98.06 96 SER A C 1
ATOM 745 O O . SER A 1 96 ? -12.047 12.327 17.268 1.00 98.06 96 SER A O 1
ATOM 747 N N . ALA A 1 97 ? -14.014 11.693 18.145 1.00 97.69 97 ALA A N 1
ATOM 748 C CA . ALA A 1 97 ? -14.697 11.612 16.856 1.00 97.69 97 ALA A CA 1
ATOM 749 C C . ALA A 1 97 ? -14.670 12.945 16.086 1.00 97.69 97 ALA A C 1
ATOM 751 O O . ALA A 1 97 ? -14.514 12.944 14.864 1.00 97.69 97 ALA A O 1
ATOM 752 N N . GLU A 1 98 ? -14.784 14.077 16.781 1.00 97.75 98 GLU A N 1
ATOM 753 C CA . GLU A 1 98 ? -14.725 15.423 16.199 1.00 97.75 98 GLU A CA 1
ATOM 754 C C . GLU A 1 98 ? -13.342 15.683 15.593 1.00 97.75 98 GLU A C 1
ATOM 756 O O . GLU A 1 98 ? -13.230 15.987 14.407 1.00 97.75 98 GLU A O 1
ATOM 761 N N . GLN A 1 99 ? -12.283 15.450 16.374 1.00 97.25 99 GLN A N 1
ATOM 762 C CA . GLN A 1 99 ? -10.895 15.629 15.937 1.00 97.25 99 GLN A CA 1
ATOM 763 C C . GLN A 1 99 ? -10.529 14.712 14.765 1.00 97.25 99 GLN A C 1
ATOM 765 O O . GLN A 1 99 ? -9.787 15.108 13.865 1.00 97.25 99 GLN A O 1
ATOM 770 N N . VAL A 1 100 ? -11.039 13.476 14.763 1.00 97.62 100 VAL A N 1
ATOM 771 C CA . VAL A 1 100 ? -10.861 12.544 13.644 1.00 97.62 100 VAL A CA 1
ATOM 772 C C . VAL A 1 100 ? -11.527 13.102 12.389 1.00 97.62 100 VAL A C 1
ATOM 774 O O . VAL A 1 100 ? -10.870 13.192 11.356 1.00 97.62 100 VAL A O 1
ATOM 777 N N . LYS A 1 101 ? -12.788 13.540 12.466 1.00 96.31 101 LYS A N 1
ATOM 778 C CA . LYS A 1 101 ? -13.547 14.061 11.311 1.00 96.31 101 LYS A CA 1
ATOM 779 C C . LYS A 1 101 ? -12.960 15.354 10.727 1.00 96.31 101 LYS A C 1
ATOM 781 O O . LYS A 1 101 ? -13.182 15.656 9.555 1.00 96.31 101 LYS A O 1
ATOM 786 N N . GLU A 1 102 ? -12.182 16.109 11.500 1.00 96.62 102 GLU A N 1
ATOM 787 C CA . GLU A 1 102 ? -11.475 17.300 11.011 1.00 96.62 102 GLU A CA 1
ATOM 788 C C . GLU A 1 102 ? -10.303 16.982 10.065 1.00 96.62 102 GLU A C 1
ATOM 790 O O . GLU A 1 102 ? -9.945 17.824 9.225 1.00 96.62 102 GLU A O 1
ATOM 795 N N . CYS A 1 103 ? -9.701 15.793 10.190 1.00 96.44 103 CYS A N 1
ATOM 796 C CA . CYS A 1 103 ? -8.466 15.419 9.490 1.00 96.44 103 CYS A CA 1
ATOM 797 C C . CYS A 1 103 ? -8.557 14.134 8.653 1.00 96.44 103 CYS A C 1
ATOM 799 O O . CYS A 1 103 ? -7.760 13.975 7.729 1.00 96.44 103 CYS A O 1
ATOM 801 N N . LEU A 1 104 ? -9.528 13.264 8.928 1.00 98.25 104 LEU A N 1
ATOM 802 C CA . LEU A 1 104 ? -9.760 11.987 8.259 1.00 98.25 104 LEU A CA 1
ATOM 803 C C . LEU A 1 104 ? -11.218 11.875 7.800 1.00 98.25 104 LEU A C 1
ATOM 805 O O . LEU A 1 104 ? -12.132 12.421 8.422 1.00 98.25 104 LEU A O 1
ATOM 809 N N . ARG A 1 105 ? -11.452 11.123 6.725 1.00 97.75 105 ARG A N 1
ATOM 810 C CA . ARG A 1 105 ? -12.795 10.796 6.227 1.00 97.75 105 ARG A CA 1
ATOM 811 C C . ARG A 1 105 ? -12.877 9.368 5.696 1.00 97.75 105 ARG A C 1
ATOM 813 O O . ARG A 1 105 ? -11.869 8.713 5.451 1.00 97.75 105 ARG A O 1
ATOM 820 N N . VAL A 1 106 ? -14.102 8.896 5.477 1.00 98.38 106 VAL A N 1
ATOM 821 C CA . VAL A 1 106 ? -14.347 7.647 4.741 1.00 98.38 106 VAL A CA 1
ATOM 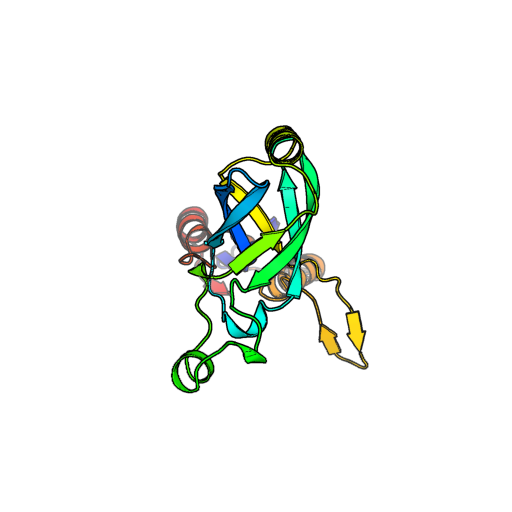822 C C . VAL A 1 106 ? -13.677 7.723 3.364 1.00 98.38 106 VAL A C 1
ATOM 824 O O . VAL A 1 106 ? -13.809 8.727 2.664 1.00 98.38 106 VAL A O 1
ATOM 827 N N . GLY A 1 107 ? -12.959 6.665 2.994 1.00 97.94 107 GLY A N 1
ATOM 828 C CA . GLY A 1 107 ? -12.166 6.576 1.768 1.00 97.94 107 GLY A CA 1
ATOM 829 C C . GLY A 1 107 ? -10.707 7.022 1.905 1.00 97.94 107 GLY A C 1
ATOM 830 O O . GLY A 1 107 ? -9.939 6.804 0.973 1.00 97.94 107 GLY A O 1
ATOM 831 N N . ASP A 1 108 ? -10.295 7.600 3.036 1.00 98.38 108 ASP A N 1
ATOM 832 C CA . ASP A 1 108 ? -8.875 7.876 3.275 1.00 98.38 108 ASP A CA 1
ATOM 833 C C . ASP A 1 108 ? -8.097 6.565 3.479 1.00 98.38 108 ASP A C 1
ATOM 835 O O . ASP A 1 108 ? -8.617 5.584 4.026 1.00 98.38 108 ASP A O 1
ATOM 839 N N . MET A 1 109 ? -6.847 6.547 3.011 1.00 98.00 109 MET A N 1
ATOM 840 C CA . MET A 1 109 ? -5.987 5.366 3.061 1.00 98.00 109 MET A CA 1
ATOM 841 C C . MET A 1 109 ? -5.341 5.204 4.435 1.00 98.00 109 MET A C 1
ATOM 843 O O . MET A 1 109 ? -4.933 6.169 5.077 1.00 98.00 109 MET A O 1
ATOM 847 N N . VAL A 1 110 ? -5.158 3.958 4.845 1.00 98.44 110 VAL A N 1
ATOM 848 C CA . VAL A 1 110 ? -4.422 3.557 6.041 1.00 98.44 110 VAL A CA 1
ATOM 849 C C . VAL A 1 110 ? -3.386 2.516 5.634 1.00 98.44 110 VAL A C 1
ATOM 851 O O . VAL A 1 110 ? -3.722 1.508 5.017 1.00 98.44 110 VAL A O 1
ATOM 854 N N . THR A 1 111 ? -2.123 2.738 5.983 1.00 98.00 111 THR A N 1
ATOM 855 C CA . THR A 1 111 ? -1.021 1.802 5.692 1.00 98.00 111 THR A CA 1
ATOM 856 C C . THR A 1 111 ? -0.305 1.408 6.974 1.00 98.00 111 THR A C 1
ATOM 858 O O . THR A 1 111 ? -0.297 2.176 7.936 1.00 98.00 111 THR A O 1
ATOM 861 N N . LEU A 1 112 ? 0.361 0.252 6.988 1.00 97.56 112 LEU A N 1
ATOM 862 C CA . LEU A 1 112 ? 1.236 -0.110 8.105 1.00 97.56 112 LEU A CA 1
ATOM 863 C C . LEU A 1 112 ? 2.359 0.924 8.277 1.00 97.56 112 LEU A C 1
ATOM 865 O O . LEU A 1 112 ? 2.947 1.394 7.301 1.00 97.56 112 LEU A O 1
ATOM 869 N N . ASP A 1 113 ? 2.678 1.256 9.525 1.00 97.44 113 ASP A N 1
ATOM 870 C CA . ASP A 1 113 ? 3.827 2.088 9.876 1.00 97.44 113 ASP A CA 1
ATOM 871 C C . ASP A 1 113 ? 5.046 1.197 10.139 1.00 97.44 113 ASP A C 1
ATOM 873 O O . ASP A 1 113 ? 5.278 0.711 11.254 1.00 97.44 113 ASP A O 1
ATOM 877 N N . ARG A 1 114 ? 5.825 0.954 9.084 1.00 95.06 114 ARG A N 1
ATOM 878 C CA . ARG A 1 114 ? 7.108 0.251 9.159 1.00 95.06 114 ARG A CA 1
ATOM 879 C C . ARG A 1 114 ? 8.160 0.997 8.356 1.00 95.06 114 ARG A C 1
ATOM 881 O O . ARG A 1 114 ? 7.931 1.373 7.207 1.00 95.06 114 ARG A O 1
ATOM 888 N N . LYS A 1 115 ? 9.327 1.165 8.970 1.00 94.56 115 LYS A N 1
ATOM 889 C CA . LYS A 1 115 ? 10.538 1.644 8.305 1.00 94.56 115 LYS A CA 1
ATOM 890 C C . LYS A 1 115 ? 11.300 0.458 7.724 1.00 94.56 115 LYS A C 1
ATOM 892 O O . LYS A 1 115 ? 11.061 -0.682 8.119 1.00 94.56 115 LYS A O 1
ATOM 897 N N . MET A 1 116 ? 12.180 0.738 6.768 1.00 95.19 116 MET A N 1
ATOM 898 C CA . MET A 1 116 ? 13.132 -0.259 6.300 1.00 95.19 116 MET A CA 1
ATOM 899 C C . MET A 1 116 ? 14.281 -0.354 7.301 1.00 95.19 116 MET A C 1
ATOM 901 O O . MET A 1 116 ? 14.914 0.653 7.605 1.00 95.19 116 MET A O 1
ATOM 905 N N . GLU A 1 117 ? 14.554 -1.560 7.769 1.00 96.31 117 GLU A N 1
ATOM 906 C CA . GLU A 1 117 ? 15.632 -1.889 8.692 1.00 96.31 117 GLU A CA 1
ATOM 907 C C . GLU A 1 117 ? 16.542 -2.934 8.047 1.00 96.31 117 GLU A C 1
ATOM 909 O O . GLU A 1 117 ? 16.072 -3.861 7.379 1.00 96.31 117 GLU A O 1
ATOM 914 N N . ARG A 1 118 ? 17.854 -2.801 8.249 1.00 96.12 118 ARG A N 1
ATOM 915 C CA . ARG A 1 118 ? 18.848 -3.768 7.769 1.00 96.12 118 ARG A CA 1
ATOM 916 C C . ARG A 1 118 ? 19.310 -4.650 8.924 1.00 96.12 118 ARG A C 1
ATOM 918 O O . ARG A 1 118 ? 19.633 -4.147 9.994 1.00 96.12 118 ARG A O 1
ATOM 925 N N . PHE A 1 119 ? 19.408 -5.951 8.683 1.00 95.44 119 PHE A N 1
ATOM 926 C CA . PHE A 1 119 ? 19.964 -6.918 9.623 1.00 95.44 119 PHE A CA 1
ATOM 927 C C . PHE A 1 119 ? 20.876 -7.890 8.865 1.00 95.44 119 PHE A C 1
ATOM 929 O O . PHE A 1 119 ? 20.429 -8.670 8.026 1.00 95.44 119 PHE A O 1
ATOM 936 N N . GLY A 1 120 ? 22.185 -7.799 9.124 1.00 95.88 120 GLY A N 1
ATOM 937 C CA . GLY A 1 120 ? 23.198 -8.501 8.331 1.00 95.88 120 GLY A CA 1
ATOM 938 C C . GLY A 1 120 ? 23.095 -8.143 6.844 1.00 95.88 120 GLY A C 1
ATOM 939 O O . GLY A 1 120 ? 23.095 -6.966 6.472 1.00 95.88 120 GLY A O 1
ATOM 940 N N . ASP A 1 121 ? 22.954 -9.160 5.999 1.00 96.25 121 ASP A N 1
ATOM 941 C CA . ASP A 1 121 ? 22.804 -9.008 4.545 1.00 96.25 121 ASP A CA 1
ATOM 942 C C . ASP A 1 121 ? 21.345 -8.905 4.082 1.00 96.25 121 ASP A C 1
ATOM 944 O O . ASP A 1 121 ? 21.077 -8.774 2.891 1.00 96.25 121 ASP A O 1
ATOM 948 N N . CYS A 1 122 ? 20.393 -8.925 5.017 1.00 95.50 122 CYS A N 1
ATOM 949 C CA . CYS A 1 122 ? 18.966 -8.831 4.735 1.00 95.50 122 CYS A CA 1
ATOM 950 C C . CYS A 1 122 ? 18.396 -7.463 5.130 1.00 95.50 122 CYS A C 1
ATOM 952 O O . CYS A 1 122 ? 18.958 -6.727 5.947 1.00 95.50 122 CYS A O 1
ATOM 954 N N . CYS A 1 123 ? 17.238 -7.132 4.562 1.00 95.00 123 CYS A N 1
ATOM 955 C CA . CYS A 1 123 ? 16.432 -5.992 4.979 1.00 95.00 123 CYS A CA 1
ATOM 956 C C . CYS A 1 123 ? 14.981 -6.416 5.223 1.00 95.00 123 CYS A C 1
ATOM 958 O O . CYS A 1 123 ? 14.500 -7.396 4.658 1.00 95.00 123 CYS A O 1
ATOM 960 N N . SER A 1 124 ? 14.297 -5.689 6.100 1.00 94.75 124 SER A N 1
ATOM 961 C CA . SER A 1 124 ? 12.870 -5.842 6.379 1.00 94.75 124 SER A CA 1
ATOM 962 C C . SER A 1 124 ? 12.226 -4.470 6.351 1.00 94.75 124 SER A C 1
ATOM 964 O O . SER A 1 124 ? 12.803 -3.498 6.824 1.00 94.75 124 SER A O 1
ATOM 966 N N . GLY A 1 125 ? 11.035 -4.374 5.782 1.00 94.44 125 GLY A N 1
ATOM 967 C CA . GLY A 1 125 ? 10.294 -3.130 5.656 1.00 94.44 125 GLY A CA 1
ATOM 968 C C . GLY A 1 125 ? 8.895 -3.396 5.124 1.00 94.44 125 GLY A C 1
ATOM 969 O O . GLY A 1 125 ? 8.499 -4.547 4.937 1.00 94.44 125 GLY A O 1
ATOM 970 N N . LYS A 1 126 ? 8.134 -2.329 4.884 1.00 95.12 126 LYS A N 1
ATOM 971 C CA . LYS A 1 126 ? 6.865 -2.416 4.148 1.00 95.12 126 LYS A CA 1
ATOM 972 C C . LYS A 1 126 ? 7.082 -2.178 2.659 1.00 95.12 126 LYS A C 1
ATOM 974 O O . LYS A 1 126 ? 8.047 -1.512 2.283 1.00 95.12 126 LYS A O 1
ATOM 979 N N . ALA A 1 127 ? 6.143 -2.659 1.848 1.00 96.12 127 ALA A N 1
ATOM 980 C CA . ALA A 1 127 ? 6.101 -2.427 0.405 1.00 96.12 127 ALA A CA 1
ATOM 981 C C . ALA A 1 127 ? 7.365 -2.881 -0.351 1.00 96.12 127 ALA A C 1
ATOM 983 O O . ALA A 1 127 ? 7.668 -2.336 -1.409 1.00 96.12 127 ALA A O 1
ATOM 984 N N . ILE A 1 128 ? 8.130 -3.841 0.197 1.00 95.94 128 ILE A N 1
ATOM 985 C CA . ILE A 1 128 ? 9.203 -4.501 -0.566 1.00 95.94 128 ILE A CA 1
ATOM 986 C C . ILE A 1 128 ? 8.574 -5.136 -1.804 1.00 95.94 128 ILE A C 1
ATOM 988 O O . ILE A 1 128 ? 9.047 -4.892 -2.911 1.00 95.94 128 ILE A O 1
ATOM 992 N N . ASP A 1 129 ? 7.466 -5.844 -1.597 1.00 95.31 129 ASP A N 1
ATOM 993 C CA . ASP A 1 129 ? 6.526 -6.204 -2.648 1.00 95.31 129 ASP A CA 1
ATOM 994 C C . ASP A 1 129 ? 5.728 -4.956 -3.082 1.00 95.31 129 ASP A C 1
ATOM 996 O O . ASP A 1 129 ? 5.029 -4.361 -2.257 1.00 95.31 129 ASP A O 1
ATOM 1000 N N . ASN A 1 130 ? 5.898 -4.417 -4.294 1.00 97.00 130 ASN A N 1
ATOM 1001 C CA . ASN A 1 130 ? 6.940 -4.705 -5.300 1.00 97.00 130 ASN A CA 1
ATOM 1002 C C . ASN A 1 130 ? 7.802 -3.467 -5.602 1.00 97.00 130 ASN A C 1
ATOM 1004 O O . ASN A 1 130 ? 8.332 -3.271 -6.704 1.00 97.00 130 ASN A O 1
ATOM 1008 N N . ARG A 1 131 ? 8.014 -2.595 -4.607 1.00 97.31 131 ARG A N 1
ATOM 1009 C CA . ARG A 1 131 ? 8.922 -1.450 -4.791 1.00 97.31 131 ARG A CA 1
ATOM 1010 C C . ARG A 1 131 ? 10.369 -1.883 -5.000 1.00 97.31 131 ARG A C 1
ATOM 1012 O O . ARG A 1 131 ? 11.139 -1.111 -5.573 1.00 97.31 131 ARG A O 1
ATOM 1019 N N . VAL A 1 132 ? 10.745 -3.101 -4.599 1.00 96.88 132 VAL A N 1
ATOM 1020 C CA . VAL A 1 132 ? 12.047 -3.672 -4.967 1.00 96.88 132 VAL A CA 1
ATOM 1021 C C . VAL A 1 132 ? 12.145 -3.914 -6.475 1.00 96.88 132 VAL A C 1
ATOM 1023 O O . VAL A 1 132 ? 13.165 -3.561 -7.065 1.00 96.88 132 VAL A O 1
ATOM 1026 N N . GLY A 1 133 ? 11.087 -4.408 -7.129 1.00 97.69 133 GLY A N 1
ATOM 1027 C CA . GLY A 1 133 ? 11.036 -4.542 -8.585 1.00 97.69 133 GLY A CA 1
ATOM 1028 C C . GLY A 1 133 ? 11.104 -3.185 -9.276 1.00 97.69 133 GLY A C 1
ATOM 1029 O O . GLY A 1 133 ? 11.864 -3.016 -10.230 1.00 97.69 133 GLY A O 1
ATOM 1030 N N . VAL A 1 134 ? 10.418 -2.171 -8.732 1.00 98.06 134 VAL A N 1
ATOM 1031 C CA . VAL A 1 134 ? 10.526 -0.789 -9.233 1.00 98.06 134 VAL A CA 1
ATOM 1032 C C . VAL A 1 134 ? 11.967 -0.284 -9.127 1.00 98.06 134 VAL A C 1
ATOM 1034 O O . VAL A 1 134 ? 12.492 0.283 -10.085 1.00 98.06 134 VAL A O 1
ATOM 1037 N N . PHE A 1 135 ? 12.637 -0.519 -7.998 1.00 97.31 135 PHE A N 1
ATOM 1038 C CA . PHE A 1 135 ? 14.042 -0.156 -7.815 1.00 97.31 135 PHE A CA 1
ATOM 1039 C C . PHE A 1 135 ? 14.962 -0.866 -8.820 1.00 97.31 135 PHE A C 1
ATOM 1041 O O . PHE A 1 135 ? 15.758 -0.204 -9.488 1.00 97.31 135 PHE A O 1
ATOM 1048 N N . VAL A 1 136 ? 14.830 -2.187 -8.976 1.00 97.81 136 VAL A N 1
ATOM 1049 C CA . VAL A 1 136 ? 15.626 -2.982 -9.928 1.00 97.81 136 VAL A CA 1
ATOM 1050 C C . VAL A 1 136 ? 15.402 -2.501 -11.361 1.00 97.81 136 VAL A C 1
ATOM 1052 O O . VAL A 1 136 ? 16.368 -2.307 -12.100 1.00 97.81 136 VAL A O 1
ATOM 1055 N N . MET A 1 137 ? 14.152 -2.238 -11.739 1.00 97.75 137 MET A N 1
ATOM 1056 C CA . MET A 1 137 ? 13.788 -1.690 -13.044 1.00 97.75 137 MET A CA 1
ATOM 1057 C C . MET A 1 137 ? 14.454 -0.329 -13.288 1.00 97.75 137 MET A C 1
ATOM 1059 O O . MET A 1 137 ? 15.035 -0.106 -14.352 1.00 97.75 137 MET A O 1
ATOM 1063 N N . LEU A 1 138 ? 14.408 0.584 -12.314 1.00 97.44 138 LEU A N 1
ATOM 1064 C CA . LEU A 1 138 ? 15.048 1.899 -12.427 1.00 97.44 138 LEU A CA 1
ATOM 1065 C C . LEU A 1 138 ? 16.576 1.784 -12.538 1.00 97.44 138 LEU A C 1
ATOM 1067 O O . LEU A 1 138 ? 17.180 2.455 -13.377 1.00 97.44 138 LEU A O 1
ATOM 1071 N N . GLU A 1 139 ? 17.203 0.907 -11.753 1.00 98.00 139 GLU A N 1
ATOM 1072 C CA . GLU A 1 139 ? 18.645 0.661 -11.829 1.00 98.00 139 GLU A CA 1
ATOM 1073 C C . GLU A 1 139 ? 19.061 0.031 -13.163 1.00 98.00 139 GLU A C 1
ATOM 1075 O O . GLU A 1 139 ? 20.084 0.424 -13.730 1.00 98.00 139 GLU A O 1
ATOM 1080 N N . ALA A 1 140 ? 18.261 -0.886 -13.710 1.00 96.12 140 ALA A N 1
ATOM 1081 C CA . ALA A 1 140 ? 18.478 -1.438 -15.044 1.00 96.12 140 ALA A CA 1
ATOM 1082 C C . ALA A 1 140 ? 18.413 -0.333 -16.110 1.00 96.12 140 ALA A C 1
ATOM 1084 O O . ALA A 1 140 ? 19.339 -0.189 -16.907 1.00 96.12 140 ALA A O 1
ATOM 1085 N N . MET A 1 141 ? 17.388 0.524 -16.064 1.00 95.56 141 MET A N 1
ATOM 1086 C CA . MET A 1 141 ? 17.242 1.670 -16.974 1.00 95.56 141 MET A CA 1
ATOM 1087 C C . MET A 1 141 ? 18.377 2.698 -16.844 1.00 95.56 141 MET A C 1
ATOM 1089 O O . MET A 1 141 ? 18.687 3.403 -17.811 1.00 95.56 141 MET A O 1
ATOM 1093 N N . ARG A 1 142 ? 19.001 2.810 -15.665 1.00 96.25 142 ARG A N 1
ATOM 1094 C CA . ARG A 1 142 ? 20.164 3.678 -15.427 1.00 96.25 142 ARG A CA 1
ATOM 1095 C C . ARG A 1 142 ? 21.453 3.086 -15.992 1.00 96.25 142 ARG A C 1
ATOM 1097 O O . ARG A 1 142 ? 22.276 3.832 -16.515 1.00 96.25 142 ARG A O 1
ATOM 1104 N N . LYS A 1 143 ? 21.632 1.769 -15.869 1.00 96.44 143 LYS A N 1
ATOM 1105 C CA . LYS A 1 143 ? 22.844 1.048 -16.289 1.00 96.44 143 LYS A CA 1
ATOM 1106 C C . LYS A 1 143 ? 22.832 0.629 -17.757 1.00 96.44 143 LYS A C 1
ATOM 1108 O O . LYS A 1 143 ? 23.890 0.293 -18.283 1.00 96.44 143 LYS A O 1
ATOM 1113 N N . VAL A 1 144 ? 21.668 0.622 -18.407 1.00 94.75 144 VAL A N 1
ATOM 1114 C CA . VAL A 1 144 ? 21.559 0.211 -19.808 1.00 94.75 144 VAL A CA 1
ATOM 1115 C C . VAL A 1 144 ? 22.379 1.150 -20.706 1.00 94.75 144 VAL A C 1
ATOM 1117 O O . VAL A 1 144 ? 22.191 2.368 -20.702 1.00 94.75 144 VAL A O 1
ATOM 1120 N N . GLY A 1 145 ? 23.335 0.563 -21.429 1.00 93.38 145 GLY A N 1
ATOM 1121 C CA . GLY A 1 145 ? 24.190 1.242 -22.403 1.00 93.38 145 GLY A CA 1
ATOM 1122 C C . GLY A 1 145 ? 23.554 1.262 -23.791 1.00 93.38 145 GLY A C 1
ATOM 1123 O O . GLY A 1 145 ? 22.346 1.411 -23.919 1.00 93.38 145 GLY A O 1
ATOM 1124 N N . ALA A 1 146 ? 24.351 1.087 -24.846 1.00 93.94 146 ALA A N 1
ATOM 1125 C CA . ALA A 1 146 ? 23.802 0.891 -26.185 1.00 93.94 146 ALA A CA 1
ATOM 1126 C C . ALA A 1 146 ? 22.998 -0.421 -26.250 1.00 93.94 146 ALA A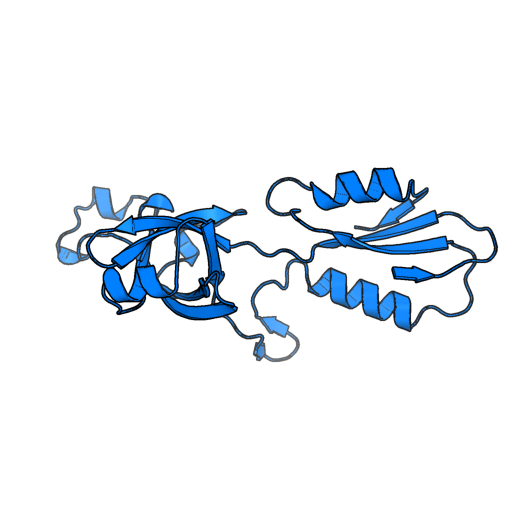 C 1
ATOM 1128 O O . ALA A 1 146 ? 23.471 -1.468 -25.807 1.00 93.94 146 ALA A O 1
ATOM 1129 N N . HIS A 1 147 ? 21.790 -0.364 -26.805 1.00 94.75 147 HIS A N 1
ATOM 1130 C CA . HIS A 1 147 ? 20.884 -1.505 -26.928 1.00 94.75 147 HIS A CA 1
ATOM 1131 C C . HIS A 1 147 ? 20.047 -1.397 -28.207 1.00 94.75 147 HIS A C 1
ATOM 1133 O O . HIS A 1 147 ? 19.880 -0.312 -28.762 1.00 94.75 147 HIS A O 1
ATOM 1139 N N . GLN A 1 148 ? 19.505 -2.524 -28.677 1.00 95.50 148 GLN A N 1
ATOM 1140 C CA . GLN A 1 148 ? 18.639 -2.540 -29.861 1.00 95.50 148 GLN A CA 1
ATOM 1141 C C . GLN A 1 148 ? 17.149 -2.444 -29.529 1.00 95.50 148 GLN A C 1
ATOM 1143 O O . GLN A 1 148 ? 16.418 -1.816 -30.285 1.00 95.50 148 GLN A O 1
ATOM 1148 N N . ALA A 1 149 ? 16.712 -3.021 -28.408 1.00 96.94 149 ALA A N 1
ATOM 1149 C CA . ALA A 1 149 ? 15.308 -3.044 -28.001 1.00 96.94 149 ALA A CA 1
ATOM 1150 C C . ALA A 1 149 ? 14.762 -1.649 -27.650 1.00 96.94 149 ALA A C 1
ATOM 1152 O O . ALA A 1 149 ? 15.489 -0.823 -27.099 1.00 96.94 149 ALA A O 1
ATOM 1153 N N . GLU A 1 150 ? 13.476 -1.421 -27.907 1.00 97.19 150 GLU A N 1
ATOM 1154 C CA . GLU A 1 150 ? 12.714 -0.279 -27.392 1.00 97.19 150 GLU A CA 1
ATOM 1155 C C . GLU A 1 150 ? 12.224 -0.615 -25.976 1.00 97.19 150 GLU A C 1
ATOM 1157 O O . GLU A 1 150 ? 11.331 -1.443 -25.810 1.00 97.19 150 GLU A O 1
ATOM 1162 N N . ILE A 1 151 ? 12.816 -0.019 -24.936 1.00 97.81 151 ILE A N 1
ATOM 1163 C CA . ILE A 1 151 ? 12.555 -0.433 -23.546 1.00 97.81 151 ILE A CA 1
ATOM 1164 C C . ILE A 1 151 ? 11.575 0.525 -22.867 1.00 97.81 151 ILE A C 1
ATOM 1166 O O . ILE A 1 151 ? 11.851 1.719 -22.709 1.00 97.81 151 ILE A O 1
ATOM 1170 N N . TYR A 1 152 ? 10.464 -0.024 -22.386 1.00 97.94 152 TYR A N 1
ATOM 1171 C CA . TYR A 1 152 ? 9.425 0.657 -21.622 1.00 97.94 152 TYR A CA 1
ATOM 1172 C C . TYR A 1 152 ? 9.458 0.174 -20.173 1.00 97.94 152 TYR A C 1
ATOM 1174 O O . TYR A 1 152 ? 9.079 -0.949 -19.870 1.00 97.94 152 TYR A O 1
ATOM 1182 N N . ALA A 1 153 ? 9.897 1.035 -19.261 1.00 97.81 153 ALA A N 1
ATOM 1183 C CA . ALA A 1 153 ? 9.825 0.790 -17.823 1.00 97.81 153 ALA A CA 1
ATOM 1184 C C . ALA A 1 153 ? 8.513 1.351 -17.267 1.00 97.81 153 ALA A C 1
ATOM 1186 O O . ALA A 1 153 ? 8.295 2.571 -17.319 1.00 97.81 153 ALA A O 1
ATOM 1187 N N . VAL A 1 154 ? 7.653 0.490 -16.733 1.00 98.00 154 VAL A N 1
ATOM 1188 C CA . VAL A 1 154 ? 6.302 0.833 -16.285 1.00 98.00 154 VAL A CA 1
ATOM 1189 C C . VAL A 1 154 ? 6.149 0.521 -14.799 1.00 98.00 154 VAL A C 1
ATOM 1191 O O . VAL A 1 154 ? 6.136 -0.634 -14.389 1.00 98.00 154 VAL A O 1
ATOM 1194 N N . ALA A 1 155 ? 5.992 1.573 -13.994 1.00 97.75 155 ALA A N 1
ATOM 1195 C CA . ALA A 1 155 ? 5.561 1.444 -12.608 1.00 97.75 155 ALA A CA 1
ATOM 1196 C C . ALA A 1 155 ? 4.027 1.315 -12.584 1.00 97.75 155 ALA A C 1
ATOM 1198 O O . ALA A 1 155 ? 3.325 2.315 -12.741 1.00 97.75 155 ALA A O 1
ATOM 1199 N N . THR A 1 156 ? 3.510 0.091 -12.495 1.00 97.69 156 THR A N 1
ATOM 1200 C CA . THR A 1 156 ? 2.068 -0.199 -12.579 1.00 97.69 156 THR A CA 1
ATOM 1201 C C . THR A 1 156 ? 1.365 0.081 -11.250 1.00 97.69 156 THR A C 1
ATOM 1203 O O . THR A 1 156 ? 2.001 0.148 -10.204 1.00 97.69 156 THR A O 1
ATOM 1206 N N . THR A 1 157 ? 0.045 0.264 -11.278 1.00 97.00 157 THR A N 1
ATOM 1207 C CA . THR A 1 157 ? -0.786 0.481 -10.083 1.00 97.00 157 THR A CA 1
ATOM 1208 C C . THR A 1 157 ? -1.870 -0.585 -9.963 1.00 97.00 157 THR A C 1
ATOM 1210 O O . THR A 1 157 ? -2.240 -1.217 -10.956 1.00 97.00 157 THR A O 1
ATOM 1213 N N . GLN A 1 158 ? -2.447 -0.722 -8.768 1.00 95.56 158 GLN A N 1
ATOM 1214 C CA . GLN A 1 158 ? -3.587 -1.605 -8.498 1.00 95.56 158 GLN A CA 1
ATOM 1215 C C . GLN A 1 158 ? -3.318 -3.063 -8.907 1.00 95.56 158 GLN A C 1
ATOM 1217 O O . GLN A 1 158 ? -4.192 -3.730 -9.475 1.00 95.56 158 GLN A O 1
ATOM 1222 N N . GLU A 1 159 ? -2.100 -3.537 -8.661 1.00 96.19 159 GLU A N 1
ATOM 1223 C CA . GLU A 1 159 ? -1.730 -4.939 -8.843 1.00 96.19 159 GLU A CA 1
ATOM 1224 C C . GLU A 1 159 ? -2.448 -5.792 -7.793 1.00 96.19 159 GLU A C 1
ATOM 1226 O O . GLU A 1 159 ? -3.206 -6.697 -8.156 1.00 96.19 159 GLU A O 1
ATOM 1231 N N . GLU A 1 160 ? -2.374 -5.348 -6.535 1.00 92.19 160 GLU A N 1
ATOM 1232 C CA . GLU A 1 160 ? -2.817 -6.064 -5.328 1.00 92.19 160 GLU A CA 1
ATOM 1233 C C . GLU A 1 160 ? -4.338 -6.296 -5.282 1.00 92.19 160 GLU A C 1
ATOM 1235 O O . GLU A 1 160 ? -4.874 -7.018 -4.440 1.00 92.19 160 GLU A O 1
ATOM 1240 N N . ILE A 1 161 ? -5.071 -5.646 -6.189 1.00 92.25 161 ILE A N 1
ATOM 1241 C CA . ILE A 1 161 ? -6.530 -5.735 -6.334 1.00 92.25 161 ILE A CA 1
ATOM 1242 C C . ILE A 1 161 ? -6.969 -6.203 -7.731 1.00 92.25 161 ILE A C 1
ATOM 1244 O O . ILE A 1 161 ? -8.121 -5.981 -8.134 1.00 92.25 161 ILE A O 1
ATOM 1248 N N . GLY A 1 162 ? -6.062 -6.849 -8.471 1.00 90.19 162 GLY A N 1
ATOM 1249 C CA . GLY A 1 162 ? -6.365 -7.587 -9.699 1.00 90.19 162 GLY A CA 1
ATOM 1250 C C . GLY A 1 162 ? -5.634 -7.105 -10.951 1.00 90.19 162 GLY A C 1
ATOM 1251 O O . GLY A 1 162 ? -6.280 -6.967 -11.989 1.00 90.19 162 GLY A O 1
ATOM 1252 N N . LEU A 1 163 ? -4.323 -6.842 -10.875 1.00 91.31 163 LEU A N 1
ATOM 1253 C CA . LEU A 1 163 ? -3.445 -6.598 -12.040 1.00 91.31 163 LEU A CA 1
ATOM 1254 C C . LEU A 1 163 ? -3.910 -5.464 -12.979 1.00 91.31 163 LEU A C 1
ATOM 1256 O O . LEU A 1 163 ? -3.650 -5.471 -14.191 1.00 91.31 163 LEU A O 1
ATOM 1260 N N . ARG A 1 164 ? -4.638 -4.478 -12.448 1.00 94.12 164 ARG A N 1
ATOM 1261 C CA . ARG A 1 164 ? -5.429 -3.552 -13.277 1.00 94.12 164 ARG A CA 1
ATOM 1262 C C . ARG A 1 164 ? -4.547 -2.599 -14.071 1.00 94.12 164 ARG A C 1
ATOM 1264 O O . ARG A 1 164 ? -4.728 -2.450 -15.280 1.00 94.12 164 ARG A O 1
ATOM 1271 N N . GLY A 1 165 ? -3.561 -1.991 -13.410 1.00 95.19 165 GLY A N 1
ATOM 1272 C CA . GLY A 1 165 ? -2.627 -1.074 -14.056 1.00 95.19 165 GLY A CA 1
ATOM 1273 C C . GLY A 1 165 ? -1.780 -1.778 -15.108 1.00 95.19 165 GLY A C 1
ATOM 1274 O O . GLY A 1 165 ? -1.670 -1.275 -16.222 1.00 95.19 165 GLY A O 1
ATOM 1275 N N . ALA A 1 166 ? -1.274 -2.979 -14.803 1.00 94.62 166 ALA A N 1
ATOM 1276 C CA . ALA A 1 166 ? -0.495 -3.778 -15.749 1.00 94.62 166 ALA A CA 1
ATOM 1277 C C . ALA A 1 166 ? -1.273 -4.060 -17.042 1.00 94.62 166 ALA A C 1
ATOM 1279 O O . ALA A 1 166 ? -0.750 -3.827 -18.131 1.00 94.62 166 ALA A O 1
ATOM 1280 N N . THR A 1 167 ? -2.546 -4.451 -16.920 1.00 95.19 167 THR A N 1
ATOM 1281 C CA . THR A 1 167 ? -3.431 -4.697 -18.068 1.00 95.19 167 THR A CA 1
ATOM 1282 C C . THR A 1 167 ? -3.554 -3.454 -18.950 1.00 95.19 167 THR A C 1
ATOM 1284 O O . THR A 1 167 ? -3.268 -3.505 -20.144 1.00 95.19 167 THR A O 1
ATOM 1287 N N . THR A 1 168 ? -3.915 -2.306 -18.367 1.00 96.75 168 THR A N 1
ATOM 1288 C CA . THR A 1 168 ? -4.072 -1.058 -19.139 1.00 96.75 168 THR A CA 1
ATOM 1289 C C . THR A 1 168 ? -2.767 -0.576 -19.772 1.00 96.75 168 THR A C 1
ATOM 1291 O O . THR A 1 168 ? -2.770 -0.094 -20.904 1.00 96.75 168 THR A O 1
ATOM 1294 N N . SER A 1 169 ? -1.636 -0.737 -19.080 1.00 96.50 169 SER A N 1
ATOM 1295 C CA . SER A 1 169 ? -0.326 -0.367 -19.609 1.00 96.50 169 SER A CA 1
ATOM 1296 C C . SER A 1 169 ? 0.099 -1.251 -20.779 1.00 96.50 169 SER A C 1
ATOM 1298 O O . SER A 1 169 ? 0.622 -0.725 -21.758 1.00 96.50 169 SER A O 1
ATOM 1300 N N . ALA A 1 170 ? -0.167 -2.559 -20.723 1.00 96.50 170 ALA A N 1
ATOM 1301 C CA . ALA A 1 170 ? 0.152 -3.476 -21.814 1.00 96.50 170 ALA A CA 1
ATOM 1302 C C . ALA A 1 170 ? -0.606 -3.121 -23.104 1.00 96.50 170 ALA A C 1
ATOM 1304 O O . ALA A 1 170 ? 0.010 -3.074 -24.165 1.00 96.50 170 ALA A O 1
ATOM 1305 N N . PHE A 1 171 ? -1.897 -2.772 -23.012 1.00 96.62 171 PHE A N 1
ATOM 1306 C CA . PHE A 1 171 ? -2.674 -2.285 -24.164 1.00 96.62 171 PHE A CA 1
ATOM 1307 C C . PHE A 1 171 ? -2.141 -0.971 -24.742 1.00 96.62 171 PHE A C 1
ATOM 1309 O O . PHE A 1 171 ? -2.294 -0.721 -25.930 1.00 96.62 171 PHE A O 1
ATOM 1316 N N . SER A 1 172 ? -1.540 -0.115 -23.914 1.00 96.44 172 SER A N 1
ATOM 1317 C CA . SER A 1 172 ? -1.008 1.172 -24.370 1.00 96.44 172 SER A CA 1
ATOM 1318 C C . SER A 1 172 ? 0.369 1.050 -25.026 1.00 96.44 172 SER A C 1
ATOM 1320 O O . SER A 1 172 ? 0.670 1.788 -25.961 1.00 96.44 172 SER A O 1
ATOM 1322 N N . VAL A 1 173 ? 1.217 0.155 -24.516 1.00 96.62 173 VAL A N 1
ATOM 1323 C CA . VAL A 1 173 ? 2.585 -0.046 -25.017 1.00 96.62 173 VAL A CA 1
ATOM 1324 C C . VAL A 1 173 ? 2.611 -1.000 -26.215 1.00 96.62 173 VAL A C 1
ATOM 1326 O O . VAL A 1 173 ? 3.421 -0.808 -27.129 1.00 96.62 173 VAL A O 1
ATOM 1329 N N . GLU A 1 174 ? 1.734 -2.008 -26.200 1.00 97.38 174 GLU A N 1
ATOM 1330 C CA . GLU A 1 174 ? 1.731 -3.154 -27.117 1.00 97.38 174 GLU A CA 1
ATOM 1331 C C . GLU A 1 174 ? 3.131 -3.788 -27.216 1.00 97.38 174 GLU A C 1
ATOM 1333 O O . GLU A 1 174 ? 3.772 -3.704 -28.269 1.00 97.38 174 GLU A O 1
ATOM 1338 N N . PRO A 1 175 ? 3.677 -4.321 -26.102 1.00 97.38 175 PRO A N 1
ATOM 1339 C CA . PRO A 1 175 ? 5.026 -4.866 -26.091 1.00 97.38 175 PRO A CA 1
ATOM 1340 C C . PRO A 1 175 ? 5.095 -6.226 -26.790 1.00 97.38 175 PRO A C 1
ATOM 1342 O O . PRO A 1 175 ? 4.197 -7.052 -26.646 1.00 97.38 175 PRO A O 1
ATOM 1345 N N . ASP A 1 176 ? 6.217 -6.489 -27.456 1.00 98.19 176 ASP A N 1
ATOM 1346 C CA . ASP A 1 176 ? 6.533 -7.815 -27.997 1.00 98.19 176 ASP A CA 1
ATOM 1347 C C . ASP A 1 176 ? 6.955 -8.778 -26.875 1.00 98.19 176 ASP A C 1
ATOM 1349 O O . ASP A 1 176 ? 6.724 -9.984 -26.945 1.00 98.19 176 ASP A O 1
ATOM 1353 N N . ILE A 1 177 ? 7.598 -8.241 -25.829 1.00 97.69 177 ILE A N 1
ATOM 1354 C CA . ILE A 1 177 ? 8.105 -8.992 -24.675 1.00 97.69 177 ILE A CA 1
ATOM 1355 C C . ILE A 1 177 ? 7.733 -8.257 -23.384 1.00 97.69 177 ILE A C 1
ATOM 1357 O O . ILE A 1 177 ? 8.043 -7.075 -23.226 1.00 97.69 177 ILE A O 1
ATOM 1361 N N . GLY A 1 178 ? 7.118 -8.970 -22.438 1.00 96.56 178 GLY A N 1
ATOM 1362 C CA . GLY A 1 178 ? 6.861 -8.497 -21.077 1.00 96.56 178 GLY A CA 1
ATOM 1363 C C . GLY A 1 178 ? 7.789 -9.161 -20.056 1.00 96.56 178 GLY A C 1
ATOM 1364 O O . GLY A 1 178 ? 7.951 -10.379 -20.074 1.00 96.56 178 GLY A O 1
ATOM 1365 N N . VAL A 1 179 ? 8.373 -8.368 -19.160 1.00 96.00 179 VAL A N 1
ATOM 1366 C CA . VAL A 1 179 ? 9.109 -8.822 -17.970 1.00 96.00 179 VAL A CA 1
ATOM 1367 C C . VAL A 1 179 ? 8.419 -8.208 -16.757 1.00 96.00 179 VAL A C 1
ATOM 1369 O O . VAL A 1 179 ? 8.358 -6.982 -16.665 1.00 96.00 179 VAL A O 1
ATOM 1372 N N . ALA A 1 180 ? 7.876 -9.034 -15.867 1.00 85.81 180 ALA A N 1
ATOM 1373 C CA . ALA A 1 180 ? 7.123 -8.608 -14.688 1.00 85.81 180 ALA A CA 1
ATOM 1374 C C . ALA A 1 180 ? 7.537 -9.421 -13.460 1.00 85.81 180 ALA A C 1
ATOM 1376 O O . ALA A 1 180 ? 7.858 -10.618 -13.652 1.00 85.81 180 ALA A O 1
#

Secondary structure (DSSP, 8-state):
-EE--SS--EEEEEEE----EEEEEEE-TTSPEEEEEES---GGG-TT-EEEEE-TTS-EEEEEEEE----GGG--HHHHHSPPPGGGEEEE-S--HHHHHHH--TT-EEEE----EEETTEEE-S-HHHHHHHHHHHHHHHH--S-SSEEEEEEE---TTTSHHHHHHHHHH--SEEE-

Foldseek 3Di:
DKDDAAADFAEEEEAADDFKWWFQADQDQFRKTFTDTQFDDQQVPQDQFKKWWQFPVRDIFIWTWHQQDDDPVPDDPVNVPDGGDSRRIIIDRVDGNVVNVVTHDGGTIMDTDWDWDDDVPDIDTGPVRPVVSVVVLVVCVVPDDHHHYTYHYYHFYSVRVPCVRVVVVCVVRVGPHYHD

pLDDT: mean 95.15, std 3.97, range [78.56, 98.62]

Sequence (180 aa):
GHKKGAGGPKVMIAAHMDEIGFLIKHIDDRGFLRLQPVGGFDARQLFSQRVVCHGWKGGSVPGLLVYNTKPTHLLTDEERKQAPKLESFYVDTGKSAEQVKECLRVGDMVTLDRKMERFGDCCSGKAIDNRVGVFVMLEAMRKVGAHQAEIYAVATTQEEIGLRGATTSAFSVEPDIGVA